Protein AF-A0A8X6X979-F1 (afdb_monomer_lite)

Radius of gyration: 28.85 Å; chains: 1; bounding box: 51×33×83 Å

Sequence (112 aa):
VTVSLEQPQGFAVANDSSSGDICVQPNTSNNIKLQLKATDVGTANITVRAETASSSKVCGNSPVYGSLARDAIKQSFEVEAEGFPNQKVHSILFCPKGDNYKDISRASMKLL

InterPro domains:
  IPR013783 Immunoglobulin-like fold [G3DSA:2.60.40.10] (1-82)
  IPR050473 Alpha-2-macroglobulin/Complement system [PTHR11412] (1-100)

Organism: NCBI:txid2747483

Structure (mmCIF, N/CA/C/O backbone):
data_AF-A0A8X6X979-F1
#
_entry.id   AF-A0A8X6X979-F1
#
loop_
_atom_site.group_PDB
_atom_site.id
_atom_site.type_symbol
_atom_site.label_atom_id
_atom_site.label_alt_id
_atom_site.label_comp_id
_atom_site.label_asym_id
_atom_site.label_entity_id
_atom_site.label_seq_id
_atom_site.pdbx_PDB_ins_code
_atom_site.Cartn_x
_atom_site.Cartn_y
_atom_site.Cartn_z
_atom_site.occupancy
_atom_site.B_iso_or_equiv
_atom_site.auth_seq_id
_atom_site.auth_comp_id
_atom_site.auth_asym_id
_atom_site.auth_atom_id
_atom_site.pdbx_PDB_model_num
ATOM 1 N N . VAL A 1 1 ? -12.324 0.848 15.351 1.00 91.19 1 VAL A N 1
ATOM 2 C CA . VAL A 1 1 ? -12.168 1.528 14.044 1.00 91.19 1 VAL A CA 1
ATOM 3 C C . VAL A 1 1 ? -11.984 0.453 12.999 1.00 91.19 1 VAL A C 1
ATOM 5 O O . VAL A 1 1 ? -11.180 -0.436 13.240 1.00 91.19 1 VAL A O 1
ATOM 8 N N . THR A 1 2 ? -12.731 0.493 11.905 1.00 92.25 2 THR A N 1
ATOM 9 C CA . THR A 1 2 ? -12.529 -0.375 10.742 1.00 92.25 2 THR A CA 1
ATOM 10 C C . THR A 1 2 ? -11.611 0.349 9.775 1.00 92.25 2 THR A C 1
ATOM 12 O O . THR A 1 2 ? -11.881 1.498 9.430 1.00 92.25 2 THR A O 1
ATOM 15 N N . VAL A 1 3 ? -10.530 -0.301 9.351 1.00 92.69 3 VAL A N 1
ATOM 16 C CA . VAL A 1 3 ? -9.648 0.226 8.305 1.00 92.69 3 VAL A CA 1
ATOM 17 C C . VAL A 1 3 ? -9.770 -0.640 7.064 1.00 92.69 3 VAL A C 1
ATOM 19 O O . VAL A 1 3 ? -9.782 -1.866 7.155 1.00 92.69 3 VAL A O 1
ATOM 22 N N . SER A 1 4 ? -9.870 -0.006 5.901 1.00 92.00 4 SER A N 1
ATOM 23 C CA . SER A 1 4 ? -10.010 -0.682 4.615 1.00 92.00 4 SER A CA 1
ATOM 24 C C . SER A 1 4 ? -9.146 -0.020 3.551 1.00 92.00 4 SER A C 1
ATOM 26 O O . SER A 1 4 ? -9.152 1.206 3.411 1.00 92.00 4 SER A O 1
ATOM 28 N N . LEU A 1 5 ? -8.456 -0.844 2.769 1.00 91.69 5 LEU A N 1
ATOM 29 C CA . LEU A 1 5 ? -7.809 -0.432 1.532 1.00 91.69 5 LEU A CA 1
ATOM 30 C C . LEU A 1 5 ? -8.851 -0.441 0.408 1.00 91.69 5 LEU A C 1
ATOM 32 O O . LEU A 1 5 ? -9.452 -1.478 0.127 1.00 91.69 5 LEU A O 1
ATOM 36 N N . GLU A 1 6 ? -9.077 0.707 -0.222 1.00 90.62 6 GLU A N 1
ATOM 37 C CA . GLU A 1 6 ? -9.871 0.773 -1.449 1.00 90.62 6 GLU A CA 1
ATOM 38 C C . GLU A 1 6 ? -9.079 0.113 -2.583 1.00 90.62 6 GLU A C 1
ATOM 40 O O . GLU A 1 6 ? -7.859 0.270 -2.633 1.00 90.62 6 GLU A O 1
ATOM 45 N N . GLN A 1 7 ? -9.753 -0.653 -3.451 1.00 84.19 7 GLN A N 1
ATOM 46 C CA . GLN A 1 7 ? -9.105 -1.494 -4.463 1.00 84.19 7 GLN A CA 1
ATOM 47 C C . GLN A 1 7 ? -8.042 -0.695 -5.244 1.00 84.19 7 GLN A C 1
ATOM 49 O O . GLN A 1 7 ? -8.402 0.203 -6.013 1.00 84.19 7 GLN A O 1
ATOM 54 N N . PRO A 1 8 ? -6.740 -0.981 -5.041 1.00 82.75 8 PRO A N 1
ATOM 55 C CA . PRO A 1 8 ? -5.693 -0.131 -5.579 1.00 82.75 8 PRO A CA 1
ATOM 56 C C . PRO A 1 8 ? -5.493 -0.455 -7.062 1.00 82.75 8 PRO A C 1
ATOM 58 O O . PRO A 1 8 ? -5.185 -1.585 -7.434 1.00 82.75 8 PRO A O 1
ATOM 61 N N . GLN A 1 9 ? -5.683 0.536 -7.930 1.00 85.00 9 GLN A N 1
ATOM 62 C CA . GLN A 1 9 ? -5.363 0.396 -9.352 1.00 85.00 9 GLN A CA 1
ATOM 63 C C . GLN A 1 9 ? -3.840 0.403 -9.523 1.00 85.00 9 GLN A C 1
ATOM 65 O O . GLN A 1 9 ? -3.164 1.229 -8.911 1.00 85.00 9 GLN A O 1
ATOM 70 N N . GLY A 1 10 ? -3.301 -0.511 -10.330 1.00 88.75 10 GLY A N 1
ATOM 71 C CA . GLY A 1 10 ? -1.854 -0.627 -10.540 1.00 88.75 10 GLY A CA 1
ATOM 72 C C . GLY A 1 10 ? -1.093 -1.352 -9.423 1.00 88.75 10 GLY A C 1
ATOM 73 O O . GLY A 1 10 ? 0.137 -1.376 -9.450 1.00 88.75 10 GLY A O 1
ATOM 74 N N . PHE A 1 11 ? -1.788 -1.953 -8.446 1.00 90.50 11 PHE A N 1
ATOM 75 C CA . PHE A 1 11 ? -1.171 -2.776 -7.404 1.00 90.50 11 PHE A CA 1
ATOM 76 C C . PHE A 1 11 ? -1.960 -4.061 -7.133 1.00 90.50 11 PHE A C 1
ATOM 78 O O . PHE A 1 11 ? -3.178 -4.054 -6.978 1.00 90.50 11 PHE A O 1
ATOM 85 N N . ALA A 1 12 ? -1.241 -5.166 -6.965 1.00 90.25 12 ALA A N 1
ATOM 86 C CA . ALA A 1 12 ? -1.736 -6.395 -6.370 1.00 90.25 12 ALA A CA 1
ATOM 87 C C . ALA A 1 12 ? -1.449 -6.402 -4.862 1.00 90.25 12 ALA A C 1
ATOM 89 O O . ALA A 1 12 ? -0.358 -6.048 -4.411 1.00 90.25 12 ALA A O 1
ATOM 90 N N . VAL A 1 13 ? -2.422 -6.843 -4.072 1.00 88.06 13 VAL A N 1
ATOM 91 C CA . VAL A 1 13 ? -2.262 -7.028 -2.627 1.00 88.06 13 VAL A CA 1
ATOM 92 C C . VAL A 1 13 ? -1.475 -8.323 -2.394 1.00 88.06 13 VAL A C 1
ATOM 94 O O . VAL A 1 13 ? -1.913 -9.394 -2.804 1.00 88.06 13 VAL A O 1
ATOM 97 N N . ALA A 1 14 ? -0.271 -8.221 -1.822 1.00 78.94 14 ALA A N 1
ATOM 98 C CA . ALA A 1 14 ? 0.707 -9.317 -1.804 1.00 78.94 14 ALA A CA 1
ATOM 99 C C . ALA A 1 14 ? 0.498 -10.331 -0.665 1.00 78.94 14 ALA A C 1
ATOM 101 O O . ALA A 1 14 ? 0.965 -11.459 -0.761 1.00 78.94 14 ALA A O 1
ATOM 102 N N . ASN A 1 15 ? -0.181 -9.923 0.403 1.00 66.81 15 ASN A N 1
ATOM 103 C CA . ASN A 1 15 ? -0.617 -10.741 1.538 1.00 66.81 15 ASN A CA 1
ATOM 104 C C . ASN A 1 15 ? -1.949 -10.167 2.034 1.00 66.81 15 ASN A C 1
ATOM 106 O O . ASN A 1 15 ? -2.254 -9.038 1.661 1.00 66.81 15 ASN A O 1
ATOM 110 N N . ASP A 1 16 ? -2.697 -10.874 2.891 1.00 61.44 16 ASP A N 1
ATOM 111 C CA . ASP A 1 16 ? -3.878 -10.336 3.593 1.00 61.44 16 ASP A CA 1
ATOM 112 C C . ASP A 1 16 ? -3.480 -9.119 4.445 1.00 61.44 16 ASP A C 1
ATOM 114 O O . ASP A 1 16 ? -3.283 -9.194 5.658 1.00 61.44 16 ASP A O 1
ATOM 118 N N . SER A 1 17 ? -3.291 -7.970 3.804 1.00 56.94 17 SER A N 1
ATOM 119 C CA . SER A 1 17 ? -2.861 -6.733 4.425 1.00 56.94 17 SER A CA 1
ATOM 120 C C . SER A 1 17 ? -4.085 -6.053 5.020 1.00 56.94 17 SER A C 1
ATOM 122 O O . SER A 1 17 ? -4.597 -5.062 4.506 1.00 56.94 17 SER A O 1
ATOM 124 N N . SER A 1 18 ? -4.574 -6.733 6.057 1.00 62.12 18 SER A N 1
ATOM 125 C CA . SER A 1 18 ? -5.453 -6.346 7.151 1.00 62.12 18 SER A CA 1
ATOM 126 C C . SER A 1 18 ? -6.355 -5.146 6.880 1.00 62.12 18 SER A C 1
ATOM 128 O O . SER A 1 18 ? -6.220 -4.098 7.517 1.00 62.12 18 SER A O 1
ATOM 130 N N . SER A 1 19 ? -7.329 -5.326 5.992 1.00 67.31 19 SER A N 1
ATOM 131 C CA . SER A 1 19 ? -8.627 -4.722 6.253 1.00 67.31 19 SER A CA 1
ATOM 132 C C . SER A 1 19 ? -9.181 -5.353 7.530 1.00 67.31 19 SER A C 1
ATOM 134 O O . SER A 1 19 ? -9.150 -6.574 7.699 1.00 67.31 19 SER A O 1
ATOM 136 N N . GLY A 1 20 ? -9.618 -4.536 8.481 1.00 80.56 20 GLY A N 1
ATOM 137 C CA . GLY A 1 20 ? -10.079 -5.084 9.747 1.00 80.56 20 GLY A CA 1
ATOM 138 C C . GLY A 1 20 ? -10.389 -4.062 10.819 1.00 80.56 20 GLY A C 1
ATOM 139 O O . GLY A 1 20 ? -10.036 -2.883 10.737 1.00 80.56 20 GLY A O 1
ATOM 140 N N . ASP A 1 21 ? -11.059 -4.569 11.844 1.00 89.81 21 ASP A N 1
ATOM 141 C CA . ASP A 1 21 ? -11.420 -3.811 13.025 1.00 89.81 21 ASP A CA 1
ATOM 142 C C . ASP A 1 21 ? -10.247 -3.791 14.005 1.00 89.81 21 ASP A C 1
ATOM 144 O O . ASP A 1 21 ? -9.657 -4.819 14.336 1.00 89.81 21 ASP A O 1
ATOM 148 N N . ILE A 1 22 ? -9.921 -2.603 14.498 1.00 90.62 22 ILE A N 1
ATOM 149 C CA . ILE A 1 22 ? -8.851 -2.374 15.462 1.00 90.62 22 ILE A CA 1
ATOM 150 C C . ILE A 1 22 ? -9.406 -1.573 16.635 1.00 90.62 22 ILE A C 1
ATOM 152 O O . ILE A 1 22 ? -10.141 -0.591 16.454 1.00 90.62 22 ILE A O 1
ATOM 156 N N . CYS A 1 23 ? -9.037 -1.988 17.846 1.00 91.31 23 CYS A N 1
ATOM 157 C CA . CYS A 1 23 ? -9.251 -1.189 19.041 1.00 91.31 23 CYS A CA 1
ATOM 158 C C . CYS A 1 23 ? -8.106 -0.186 19.212 1.00 91.31 23 CYS A C 1
ATOM 160 O O . CYS A 1 23 ? -6.939 -0.578 19.228 1.00 91.31 23 CYS A O 1
ATOM 162 N N . VAL A 1 24 ? -8.438 1.097 19.345 1.00 91.38 24 VAL A N 1
ATOM 163 C CA . VAL A 1 24 ? -7.470 2.178 19.574 1.00 91.38 24 VAL A CA 1
ATOM 164 C C . VAL A 1 24 ? -7.794 2.815 20.917 1.00 91.38 24 VAL A C 1
ATOM 166 O O . VAL A 1 24 ? -8.942 3.190 21.160 1.00 91.38 24 VAL A O 1
ATOM 169 N N . GLN A 1 25 ? -6.803 2.903 21.802 1.00 90.75 25 GLN A N 1
ATOM 170 C CA . GLN A 1 25 ? -6.978 3.495 23.126 1.00 90.75 25 GLN A CA 1
ATOM 171 C C . GLN A 1 25 ? -6.837 5.026 23.064 1.00 90.75 25 GLN A C 1
ATOM 173 O O . GLN A 1 25 ? -6.148 5.549 22.180 1.00 90.75 25 GLN A O 1
ATOM 178 N N . PRO A 1 26 ? -7.450 5.774 23.998 1.00 90.06 26 PRO A N 1
ATOM 179 C CA . PRO A 1 26 ? -7.287 7.223 24.060 1.00 90.06 26 PRO A CA 1
ATOM 180 C C . PRO A 1 26 ? -5.811 7.629 24.139 1.00 90.06 26 PRO A C 1
ATOM 182 O O . PRO A 1 26 ? -5.046 7.024 24.885 1.00 90.06 26 PRO A O 1
ATOM 185 N N . ASN A 1 27 ? -5.424 8.669 23.395 1.00 92.50 27 ASN A N 1
ATOM 186 C CA . ASN A 1 27 ? -4.049 9.189 23.329 1.00 92.50 27 ASN A CA 1
ATOM 187 C C . ASN A 1 27 ? -2.995 8.176 22.836 1.00 92.50 27 ASN A C 1
ATOM 189 O O . ASN A 1 27 ? -1.810 8.329 23.124 1.00 92.50 27 ASN A O 1
ATOM 193 N N . THR A 1 28 ? -3.413 7.154 22.086 1.00 93.44 28 THR A N 1
ATOM 194 C CA . THR A 1 28 ? -2.513 6.182 21.447 1.00 93.44 28 THR A CA 1
ATOM 195 C C . THR A 1 28 ? -2.705 6.170 19.933 1.00 93.44 28 THR A C 1
ATOM 197 O O . THR A 1 28 ? -3.674 6.726 19.413 1.00 93.44 28 THR A O 1
ATOM 200 N N . SER A 1 29 ? -1.780 5.531 19.219 1.00 92.19 29 SER A N 1
ATOM 201 C CA . SER A 1 29 ? -1.882 5.293 17.783 1.00 92.19 29 SER A CA 1
ATOM 202 C C . SER A 1 29 ? -1.505 3.854 17.446 1.00 92.19 29 SER A C 1
ATOM 204 O O . SER A 1 29 ? -0.634 3.256 18.079 1.00 92.19 29 SER A O 1
ATOM 206 N N . ASN A 1 30 ? -2.158 3.312 16.418 1.00 90.19 30 ASN A N 1
ATOM 207 C CA . ASN A 1 30 ? -1.873 1.987 15.883 1.00 90.19 30 ASN A CA 1
ATOM 208 C C . ASN A 1 30 ? -1.451 2.126 14.420 1.00 90.19 30 ASN A C 1
ATOM 210 O O . ASN A 1 30 ? -2.043 2.902 13.672 1.00 90.19 30 ASN A O 1
ATOM 214 N N . ASN A 1 31 ? -0.464 1.333 14.008 1.00 89.25 31 ASN A N 1
ATOM 215 C CA . ASN A 1 31 ? 0.028 1.318 12.635 1.00 89.25 31 ASN A CA 1
ATOM 216 C C . ASN A 1 31 ? -0.443 0.052 11.923 1.00 89.25 31 ASN A C 1
ATOM 218 O O . ASN A 1 31 ? -0.295 -1.051 12.450 1.00 89.25 31 ASN A O 1
ATOM 222 N N . ILE A 1 32 ? -0.943 0.211 10.702 1.00 86.38 32 ILE A N 1
ATOM 223 C CA . ILE A 1 32 ? -1.278 -0.900 9.811 1.00 86.38 32 ILE A CA 1
ATOM 224 C C . ILE A 1 32 ? -0.223 -0.970 8.717 1.00 86.38 32 ILE A C 1
ATOM 226 O O . ILE A 1 32 ? 0.130 0.043 8.115 1.00 86.38 32 ILE A O 1
ATOM 230 N N . LYS A 1 33 ? 0.286 -2.175 8.462 1.00 87.31 33 LYS A N 1
ATOM 231 C CA . LYS A 1 33 ? 1.243 -2.422 7.384 1.00 87.31 33 LYS A CA 1
ATOM 232 C C . LYS A 1 33 ? 0.500 -2.947 6.165 1.00 87.31 33 LYS A C 1
ATOM 234 O O . LYS A 1 33 ? -0.205 -3.947 6.255 1.00 87.31 33 LYS A O 1
ATOM 239 N N . LEU A 1 34 ? 0.702 -2.286 5.031 1.00 86.25 34 LEU A N 1
ATOM 240 C CA . LEU A 1 34 ? 0.184 -2.713 3.738 1.00 86.25 34 LEU A CA 1
ATOM 241 C C . LEU A 1 34 ? 1.334 -3.227 2.881 1.00 86.25 34 LEU A C 1
ATOM 243 O O . LEU A 1 34 ? 2.355 -2.553 2.751 1.00 86.25 34 LEU A O 1
ATOM 247 N N . GLN A 1 35 ? 1.175 -4.422 2.315 1.00 89.19 35 GLN A N 1
ATOM 248 C CA . GLN A 1 35 ? 2.158 -4.997 1.406 1.00 89.19 35 GLN A CA 1
ATOM 249 C C . GLN A 1 35 ? 1.539 -5.092 0.018 1.00 89.19 35 GLN A C 1
ATOM 251 O O . GLN A 1 35 ? 0.657 -5.911 -0.237 1.00 89.19 35 GLN A O 1
ATOM 256 N N . LEU A 1 36 ? 2.006 -4.220 -0.866 1.00 89.88 36 LEU A N 1
ATOM 257 C CA . LEU A 1 36 ? 1.472 -4.047 -2.207 1.00 89.88 36 LEU A CA 1
ATOM 258 C C . LEU A 1 36 ? 2.581 -4.310 -3.217 1.00 89.88 36 LEU A C 1
ATOM 260 O O . LEU A 1 36 ? 3.725 -3.905 -3.016 1.00 89.88 36 LEU A O 1
ATOM 264 N N . LYS A 1 37 ? 2.236 -5.001 -4.297 1.00 91.94 37 LYS A N 1
ATOM 265 C CA . LYS A 1 37 ? 3.116 -5.268 -5.428 1.00 91.94 37 LYS A CA 1
ATOM 266 C C . LYS A 1 37 ? 2.602 -4.483 -6.622 1.00 91.94 37 LYS A C 1
ATOM 268 O O . LYS A 1 37 ? 1.474 -4.712 -7.039 1.00 91.94 37 LYS A O 1
ATOM 273 N N . ALA A 1 38 ? 3.407 -3.576 -7.162 1.00 92.88 38 ALA A N 1
ATOM 274 C CA . ALA A 1 38 ? 3.020 -2.838 -8.359 1.00 92.88 38 ALA A CA 1
ATOM 275 C C . ALA A 1 38 ? 2.817 -3.793 -9.549 1.00 92.88 38 ALA A C 1
ATOM 277 O O . ALA A 1 38 ? 3.563 -4.765 -9.701 1.00 92.88 38 ALA A O 1
ATOM 278 N N . THR A 1 39 ? 1.790 -3.533 -10.356 1.00 93.25 39 THR A N 1
ATOM 279 C CA . THR A 1 39 ? 1.470 -4.297 -11.576 1.00 93.25 39 THR A CA 1
ATOM 280 C C . THR A 1 39 ? 1.744 -3.512 -12.848 1.00 93.25 39 THR A C 1
ATOM 282 O O . THR A 1 39 ? 2.001 -4.124 -13.879 1.00 93.25 39 THR A O 1
ATOM 285 N N . ASP A 1 40 ? 1.734 -2.183 -12.763 1.00 92.19 40 ASP A N 1
ATOM 286 C CA . ASP A 1 40 ? 1.866 -1.269 -13.892 1.00 92.19 40 ASP A CA 1
ATOM 287 C C . ASP A 1 40 ? 2.877 -0.165 -13.557 1.00 92.19 40 ASP A C 1
ATOM 289 O O . ASP A 1 40 ? 3.030 0.209 -12.393 1.00 92.19 40 ASP A O 1
ATOM 293 N N . VAL A 1 41 ? 3.569 0.350 -14.576 1.00 94.88 41 VAL A N 1
ATOM 294 C CA . VAL A 1 41 ? 4.480 1.501 -14.453 1.00 94.88 41 VAL A CA 1
ATOM 295 C C . VAL A 1 41 ? 3.724 2.826 -14.583 1.00 94.88 41 VAL A C 1
ATOM 297 O O . VAL A 1 41 ? 2.664 2.892 -15.209 1.00 94.88 41 VAL A O 1
ATOM 300 N N . GLY A 1 42 ? 4.306 3.895 -14.045 1.00 94.31 42 GLY A N 1
ATOM 301 C CA . GLY A 1 42 ? 3.741 5.243 -14.021 1.00 94.31 42 GLY A CA 1
ATOM 302 C C . GLY A 1 42 ? 3.045 5.573 -12.702 1.00 94.31 42 GLY A C 1
ATOM 303 O O . GLY A 1 42 ? 3.286 4.947 -11.669 1.00 94.31 42 GLY A O 1
ATOM 304 N N . THR A 1 43 ? 2.184 6.590 -12.725 1.00 93.81 43 THR A N 1
ATOM 305 C CA . THR A 1 43 ? 1.531 7.093 -11.513 1.00 93.81 43 THR A CA 1
ATOM 306 C C . THR A 1 43 ? 0.327 6.237 -11.116 1.00 93.81 43 THR A C 1
ATOM 308 O O . THR A 1 43 ? -0.635 6.100 -11.873 1.00 93.81 43 THR A O 1
ATOM 311 N N . ALA A 1 44 ? 0.322 5.746 -9.879 1.00 92.06 44 ALA A N 1
ATOM 312 C CA . ALA A 1 44 ? -0.773 4.978 -9.297 1.00 92.06 44 ALA A CA 1
ATOM 313 C C . ALA A 1 44 ? -1.228 5.577 -7.957 1.00 92.06 44 ALA A C 1
ATOM 315 O O . ALA A 1 44 ? -0.454 6.193 -7.227 1.00 92.06 44 ALA A O 1
ATOM 316 N N . ASN A 1 45 ? -2.512 5.421 -7.627 1.00 92.06 45 ASN A N 1
ATOM 317 C CA . ASN A 1 45 ? -3.106 5.992 -6.418 1.00 92.06 45 ASN A CA 1
ATOM 318 C C . ASN A 1 45 ? -3.499 4.899 -5.430 1.00 92.06 45 ASN A C 1
ATOM 320 O O . ASN A 1 45 ? -4.173 3.937 -5.791 1.00 92.06 45 ASN A O 1
ATOM 324 N N . ILE A 1 46 ? -3.173 5.120 -4.163 1.00 92.19 46 ILE A N 1
ATOM 325 C CA . ILE A 1 46 ? -3.571 4.263 -3.050 1.00 92.19 46 ILE A CA 1
ATOM 326 C C . ILE A 1 46 ? -4.506 5.070 -2.160 1.00 92.19 46 ILE A C 1
ATOM 328 O O . ILE A 1 46 ? -4.236 6.234 -1.863 1.00 92.19 46 ILE A O 1
ATOM 332 N N . THR A 1 47 ? -5.636 4.485 -1.766 1.00 93.62 47 THR A N 1
ATOM 333 C CA . THR A 1 47 ? -6.603 5.129 -0.869 1.00 93.62 47 THR A CA 1
ATOM 334 C C . THR A 1 47 ? -6.921 4.212 0.300 1.00 93.62 47 THR A C 1
ATOM 336 O O . THR A 1 47 ? -7.358 3.079 0.115 1.00 93.62 47 THR A O 1
ATOM 339 N N . VAL A 1 48 ? -6.698 4.713 1.511 1.00 93.31 48 VAL A N 1
ATOM 340 C CA . VAL A 1 48 ? -7.001 4.019 2.763 1.00 93.31 48 VAL A CA 1
ATOM 341 C C . VAL A 1 48 ? -8.108 4.780 3.466 1.00 93.31 48 VAL A C 1
ATOM 343 O O . VAL A 1 48 ? -8.041 6.001 3.595 1.00 93.31 48 VAL A O 1
ATOM 346 N N . ARG A 1 49 ? -9.127 4.058 3.924 1.00 94.31 49 ARG A N 1
ATOM 347 C CA . ARG A 1 49 ? -10.251 4.610 4.682 1.00 94.31 49 ARG A CA 1
ATOM 348 C C . ARG A 1 49 ? -10.244 4.045 6.091 1.00 94.31 49 ARG A C 1
ATOM 350 O O . ARG A 1 49 ? -9.955 2.863 6.274 1.00 94.31 49 ARG A O 1
ATOM 357 N N . ALA A 1 50 ? -10.591 4.878 7.060 1.00 93.69 50 ALA A N 1
ATOM 358 C CA . ALA A 1 50 ? -10.785 4.494 8.445 1.00 93.69 50 ALA A CA 1
ATOM 359 C C . ALA A 1 50 ? -12.125 5.043 8.939 1.00 93.69 50 ALA A C 1
ATOM 361 O O . ALA A 1 50 ? -12.419 6.226 8.777 1.00 93.69 50 ALA A O 1
ATOM 362 N N . GLU A 1 51 ? -12.947 4.203 9.557 1.00 93.75 51 GLU A N 1
ATOM 363 C CA . GLU A 1 51 ? -14.224 4.632 10.127 1.00 93.75 51 GLU A CA 1
ATOM 364 C C . GLU A 1 51 ? -14.530 3.977 11.473 1.00 93.75 51 GLU A C 1
ATOM 366 O O . GLU A 1 51 ? -13.920 2.977 11.859 1.00 93.75 51 GLU A O 1
ATOM 371 N N . THR A 1 52 ? -15.466 4.548 12.233 1.00 92.12 52 THR A N 1
ATOM 372 C CA . THR A 1 52 ? -15.990 3.898 13.440 1.00 92.12 52 THR A CA 1
ATOM 373 C C . THR A 1 52 ? -16.497 2.505 13.072 1.00 92.12 52 THR A C 1
ATOM 375 O O . THR A 1 52 ? -17.335 2.357 12.186 1.00 92.12 52 THR A O 1
ATOM 378 N N . ALA A 1 53 ? -15.975 1.485 13.757 1.00 90.38 53 ALA A N 1
ATOM 379 C CA . ALA A 1 53 ? -16.360 0.105 13.495 1.00 90.38 53 ALA A CA 1
ATOM 380 C C . ALA A 1 53 ? -17.806 -0.137 13.931 1.00 90.38 53 ALA A C 1
ATOM 382 O O . ALA A 1 53 ? -18.239 0.374 14.965 1.00 90.38 53 ALA A O 1
ATOM 383 N N . SER A 1 54 ? -18.529 -0.958 13.172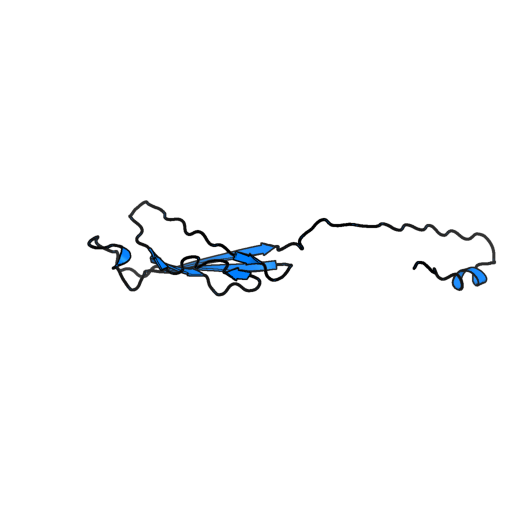 1.00 86.31 54 SER A N 1
ATOM 384 C CA . SER A 1 54 ? -19.881 -1.393 13.538 1.00 86.31 54 SER A CA 1
ATOM 385 C C . SER A 1 54 ? -19.880 -2.353 14.734 1.00 86.31 54 SER A C 1
ATOM 387 O O . SER A 1 54 ? -20.864 -2.428 15.467 1.00 86.31 54 SER A O 1
ATOM 389 N N . SER A 1 55 ? -18.770 -3.064 14.951 1.00 84.81 55 SER A N 1
ATOM 390 C CA . SER A 1 55 ? -18.564 -3.996 16.057 1.00 84.81 55 SER A CA 1
ATOM 391 C C . SER A 1 55 ? -17.517 -3.478 17.042 1.00 84.81 55 SER A C 1
ATOM 393 O O . SER A 1 55 ? -16.438 -3.024 16.663 1.00 84.81 55 SER A O 1
ATOM 395 N N . SER A 1 56 ? -17.802 -3.616 18.336 1.00 85.81 56 SER A N 1
ATOM 396 C CA . SER A 1 56 ? -16.860 -3.337 19.427 1.00 85.81 56 SER A CA 1
ATOM 397 C C . SER A 1 56 ? -16.070 -4.569 19.878 1.00 85.81 56 SER A C 1
ATOM 399 O O . SER A 1 56 ? -15.254 -4.464 20.792 1.00 85.81 56 SER A O 1
ATOM 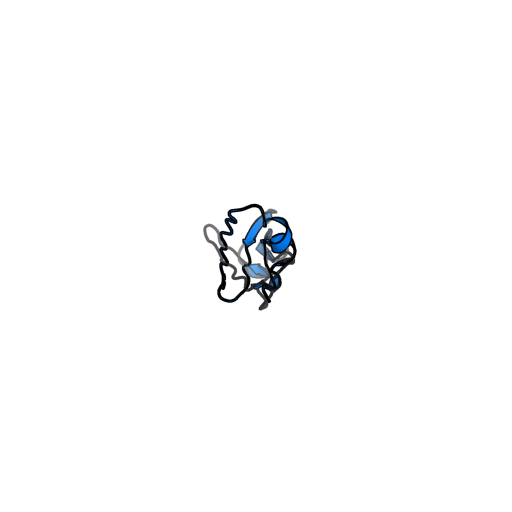401 N N . LYS A 1 57 ? -16.263 -5.738 19.243 1.00 88.56 57 LYS A N 1
ATOM 402 C CA . LYS A 1 57 ? -15.693 -7.022 19.697 1.00 88.56 57 LYS A CA 1
ATOM 403 C C . LYS A 1 57 ? -14.171 -6.981 19.869 1.00 88.56 57 LYS A C 1
ATOM 405 O O . LYS A 1 57 ? -13.642 -7.596 20.790 1.00 88.56 57 LYS A O 1
ATOM 410 N N . VAL A 1 58 ? -13.474 -6.231 19.016 1.00 90.19 58 VAL A N 1
ATOM 411 C CA . VAL A 1 58 ? -12.008 -6.078 19.057 1.00 90.19 58 VAL A CA 1
ATOM 412 C C . VAL A 1 58 ? -11.498 -5.326 20.289 1.00 90.19 58 VAL A C 1
ATOM 414 O O . VAL A 1 58 ? -10.320 -5.427 20.612 1.00 90.19 58 VAL A O 1
ATOM 417 N N . CYS A 1 59 ? -12.371 -4.599 20.989 1.00 90.69 59 CYS A N 1
ATOM 418 C CA . CYS A 1 59 ? -12.068 -3.913 22.245 1.00 90.69 59 CYS A CA 1
ATOM 419 C C . CYS A 1 59 ? -12.425 -4.737 23.497 1.00 90.69 59 CYS A C 1
ATOM 421 O O . CYS A 1 59 ? -12.215 -4.268 24.616 1.00 90.69 59 CYS A O 1
ATOM 423 N N . GLY A 1 60 ? -12.962 -5.954 23.342 1.00 89.25 60 GLY A N 1
ATOM 424 C CA . GLY A 1 60 ? -13.371 -6.797 24.466 1.00 89.25 60 GLY A CA 1
ATOM 425 C C . GLY A 1 60 ? -14.396 -6.103 25.370 1.00 89.25 60 GLY A C 1
ATOM 426 O O . GLY A 1 60 ? -15.429 -5.637 24.898 1.00 89.25 60 GLY A O 1
ATOM 427 N N . ASN A 1 61 ? -14.095 -6.026 26.668 1.00 90.38 61 ASN A N 1
ATOM 428 C CA . ASN A 1 61 ? -14.974 -5.422 27.678 1.00 90.38 61 ASN A CA 1
ATOM 429 C C . ASN A 1 61 ? -14.723 -3.918 27.893 1.00 90.38 61 ASN A C 1
ATOM 431 O O . ASN A 1 61 ? -15.327 -3.321 28.785 1.00 90.38 61 ASN A O 1
ATOM 435 N N . SER A 1 62 ? -13.805 -3.301 27.144 1.00 88.50 62 SER A N 1
ATOM 436 C CA . SER A 1 62 ? -13.532 -1.873 27.293 1.00 88.50 62 SER A CA 1
ATOM 437 C C . SER A 1 62 ? -14.708 -1.032 26.781 1.00 88.50 62 SER A C 1
ATOM 439 O O . SER A 1 62 ? -15.299 -1.371 25.753 1.00 88.50 62 SER A O 1
ATOM 441 N N . PRO A 1 63 ? -15.047 0.083 27.455 1.00 86.69 63 PRO A N 1
ATOM 442 C CA . PRO A 1 63 ? -16.048 1.009 26.944 1.00 86.69 63 PRO A CA 1
ATOM 443 C C . PRO A 1 63 ? -15.582 1.586 25.602 1.00 86.69 63 PRO A C 1
ATOM 445 O O . PRO A 1 63 ? -14.426 1.986 25.457 1.00 86.69 63 PRO A O 1
ATOM 448 N N . VAL A 1 64 ? -16.486 1.631 24.622 1.00 89.00 64 VAL A N 1
ATOM 449 C CA . VAL A 1 64 ? -16.204 2.133 23.271 1.00 89.00 64 VAL A CA 1
ATOM 450 C C . VAL A 1 64 ? -17.005 3.400 23.022 1.00 89.00 64 VAL A C 1
ATOM 452 O O . VAL A 1 64 ? -18.170 3.505 23.405 1.00 89.00 64 VAL A O 1
ATOM 455 N N . TYR A 1 65 ? -16.371 4.374 22.378 1.00 83.06 65 TYR A N 1
ATOM 456 C CA . TYR A 1 65 ? -17.028 5.616 22.006 1.00 83.06 65 TYR A CA 1
ATOM 457 C C . TYR A 1 65 ? -17.971 5.393 20.815 1.00 83.06 65 TYR A C 1
ATOM 459 O O . TYR A 1 65 ? -17.575 4.815 19.806 1.00 83.06 65 TYR A O 1
ATOM 467 N N . GLY A 1 66 ? -19.225 5.836 20.942 1.00 79.25 66 GLY A N 1
ATOM 468 C CA . GLY A 1 66 ? -20.291 5.546 19.975 1.00 79.25 66 GLY A CA 1
ATOM 469 C C . GLY A 1 66 ? -20.460 6.569 18.849 1.00 79.25 66 GLY A C 1
ATOM 470 O O . GLY A 1 66 ? -21.384 6.432 18.051 1.00 79.25 66 GLY A O 1
ATOM 471 N N . SER A 1 67 ? -19.632 7.616 18.780 1.00 85.56 67 SER A N 1
ATOM 472 C CA . SER A 1 67 ? -19.770 8.611 17.714 1.00 85.56 67 SER A CA 1
ATOM 473 C C . SER A 1 67 ? -19.298 8.064 16.370 1.00 85.56 67 SER A C 1
ATOM 475 O O . SER A 1 67 ? -18.290 7.355 16.279 1.00 85.56 67 SER A O 1
ATOM 477 N N . LEU A 1 68 ? -19.949 8.505 15.300 1.00 89.44 68 LEU A N 1
ATOM 478 C CA . LEU A 1 68 ? -19.452 8.290 13.950 1.00 89.44 68 LEU A CA 1
ATOM 479 C C . LEU A 1 68 ? -18.231 9.183 13.692 1.00 89.44 68 LEU A C 1
ATOM 481 O O . LEU A 1 68 ? -18.317 10.404 13.792 1.00 89.44 68 LEU A O 1
ATOM 485 N N . ALA A 1 69 ? -17.114 8.567 13.327 1.00 91.31 69 ALA A N 1
ATOM 486 C CA . ALA A 1 69 ? -15.918 9.217 12.819 1.00 91.31 69 ALA A CA 1
ATOM 487 C C . ALA A 1 69 ? -15.503 8.511 11.527 1.00 91.31 69 ALA A C 1
ATOM 489 O O . ALA A 1 69 ? -15.615 7.288 11.422 1.00 91.31 69 ALA A O 1
ATOM 490 N N . ARG A 1 70 ? -15.070 9.284 10.533 1.00 94.75 70 ARG A N 1
ATOM 491 C CA . ARG A 1 70 ? -14.649 8.793 9.219 1.00 94.75 70 ARG A CA 1
ATOM 492 C C . ARG A 1 70 ? -13.504 9.646 8.716 1.00 94.75 70 ARG A C 1
ATOM 494 O O . ARG A 1 70 ? -13.593 10.868 8.784 1.00 94.75 70 ARG A O 1
ATOM 501 N N . ASP A 1 71 ? -12.482 8.994 8.194 1.00 95.88 71 ASP A N 1
ATOM 502 C CA . ASP A 1 71 ? -11.342 9.640 7.566 1.00 95.88 71 ASP A CA 1
ATOM 503 C C . ASP A 1 71 ? -10.838 8.805 6.383 1.00 95.88 71 ASP A C 1
ATOM 505 O O . ASP A 1 71 ? -11.049 7.589 6.314 1.00 95.88 71 ASP A O 1
ATOM 509 N N . ALA A 1 72 ? -10.198 9.465 5.426 1.00 95.31 72 ALA A N 1
ATOM 510 C CA . ALA A 1 72 ? -9.622 8.822 4.261 1.00 95.31 72 ALA A CA 1
ATOM 511 C C . ALA A 1 72 ? -8.374 9.563 3.790 1.00 95.31 72 ALA A C 1
ATOM 513 O O . ALA A 1 72 ? -8.367 10.784 3.649 1.00 95.31 72 ALA A O 1
ATOM 514 N N . ILE A 1 73 ? -7.339 8.796 3.462 1.00 95.12 73 ILE A N 1
ATOM 515 C CA . ILE A 1 73 ? -6.090 9.312 2.912 1.00 95.12 73 ILE A CA 1
ATOM 516 C C . ILE A 1 73 ? -5.913 8.732 1.518 1.00 95.12 73 ILE A C 1
ATOM 518 O O . ILE A 1 73 ? -5.991 7.518 1.326 1.00 95.12 73 ILE A O 1
ATOM 522 N N . LYS A 1 74 ? -5.639 9.610 0.552 1.00 94.69 74 LYS A N 1
ATOM 523 C CA . LYS A 1 74 ? -5.245 9.247 -0.807 1.00 94.69 74 LYS A CA 1
ATOM 524 C C . LYS A 1 74 ? -3.825 9.727 -1.064 1.00 94.69 74 LYS A C 1
ATOM 526 O O . LYS A 1 74 ? -3.534 10.903 -0.868 1.00 94.69 74 LYS A O 1
ATOM 531 N N . GLN A 1 75 ? -2.972 8.829 -1.540 1.00 94.00 75 GLN A N 1
ATOM 532 C CA . GLN A 1 75 ? -1.587 9.133 -1.875 1.00 94.00 75 GLN A CA 1
ATOM 533 C C . GLN A 1 75 ? -1.228 8.569 -3.251 1.00 94.00 75 GLN A C 1
ATOM 535 O O . GLN A 1 75 ? -1.586 7.436 -3.581 1.00 94.00 75 GLN A O 1
ATOM 540 N N . SER A 1 76 ? -0.531 9.377 -4.048 1.00 93.12 76 SER A N 1
ATOM 541 C CA . SER A 1 76 ? -0.006 8.995 -5.360 1.00 93.12 76 SER A CA 1
ATOM 542 C C . SER A 1 76 ? 1.425 8.479 -5.232 1.00 93.12 76 SER A C 1
ATOM 544 O O . SER A 1 76 ? 2.227 9.047 -4.489 1.00 93.12 76 SER A O 1
ATOM 546 N N . PHE A 1 77 ? 1.736 7.422 -5.971 1.00 93.00 77 PHE A N 1
ATOM 547 C CA . PHE A 1 77 ? 3.051 6.800 -6.056 1.00 93.00 77 PHE A CA 1
ATOM 548 C C . PHE A 1 77 ? 3.476 6.739 -7.519 1.00 93.00 77 PHE A C 1
ATOM 550 O O . PHE A 1 77 ? 2.655 6.433 -8.380 1.00 93.00 77 PHE A O 1
ATOM 557 N N . GLU A 1 78 ? 4.749 7.012 -7.781 1.00 95.56 78 GLU A N 1
ATOM 558 C CA . GLU A 1 78 ? 5.354 6.815 -9.096 1.00 95.56 78 GLU A CA 1
ATOM 559 C C . GLU A 1 78 ? 6.027 5.442 -9.120 1.00 95.56 78 GLU A C 1
ATOM 561 O O . GLU A 1 78 ? 6.894 5.158 -8.289 1.00 95.56 78 GLU A O 1
ATOM 566 N N . VAL A 1 79 ? 5.597 4.577 -10.036 1.00 95.56 79 VAL A N 1
ATOM 567 C CA . VAL A 1 79 ? 6.179 3.251 -10.243 1.00 95.56 79 VAL A CA 1
ATOM 568 C C . VAL A 1 79 ? 7.113 3.307 -11.443 1.00 95.56 79 VAL A C 1
ATOM 570 O O . VAL A 1 79 ? 6.678 3.421 -12.589 1.00 95.56 79 VAL A O 1
ATOM 573 N N . GLU A 1 80 ? 8.408 3.191 -11.183 1.00 94.75 80 GLU A N 1
ATOM 574 C CA . GLU A 1 80 ? 9.414 3.087 -12.235 1.00 94.75 80 GLU A CA 1
ATOM 575 C C . GLU A 1 80 ? 9.537 1.645 -12.741 1.00 94.75 80 GLU A C 1
ATOM 577 O O . GLU A 1 80 ? 9.264 0.679 -12.02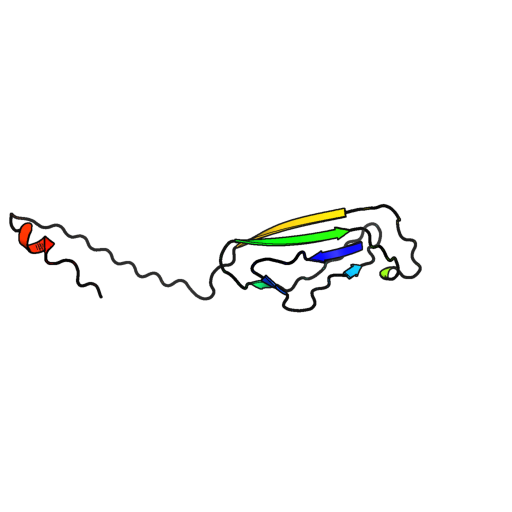2 1.00 94.75 80 GLU A O 1
ATOM 582 N N . ALA A 1 81 ? 9.958 1.497 -13.997 1.00 93.62 81 ALA A N 1
ATOM 583 C CA . ALA A 1 81 ? 10.304 0.191 -14.537 1.00 93.62 81 ALA A CA 1
ATOM 584 C C . ALA A 1 81 ? 11.499 -0.399 -13.773 1.00 93.62 81 ALA A C 1
ATOM 586 O O . ALA A 1 81 ? 12.439 0.310 -13.414 1.00 93.62 81 ALA A O 1
ATOM 587 N N . GLU A 1 82 ? 11.475 -1.711 -13.553 1.00 92.44 82 GLU A N 1
ATOM 588 C CA . GLU A 1 82 ? 12.591 -2.416 -12.929 1.00 92.44 82 GLU A CA 1
ATOM 589 C C . GLU A 1 82 ? 13.853 -2.413 -13.811 1.00 92.44 82 GLU A C 1
ATOM 591 O O . GLU A 1 82 ? 13.795 -2.305 -15.038 1.00 92.44 82 GLU A O 1
ATOM 596 N N . GLY A 1 83 ? 15.015 -2.576 -13.176 1.00 93.44 83 GLY A N 1
ATOM 597 C CA . GLY A 1 83 ? 16.311 -2.625 -13.853 1.00 93.44 83 GLY A CA 1
ATOM 598 C C . GLY A 1 83 ? 17.037 -1.280 -13.896 1.00 93.44 83 GLY A C 1
ATOM 599 O O . GLY A 1 83 ? 16.755 -0.373 -13.119 1.00 93.44 83 GLY A O 1
ATOM 600 N N . PHE A 1 84 ? 18.035 -1.180 -14.778 1.00 94.25 84 PHE A N 1
ATOM 601 C CA . PHE A 1 84 ? 18.877 0.009 -14.918 1.00 94.25 84 PHE A CA 1
ATOM 602 C C . PHE A 1 84 ? 18.721 0.614 -16.316 1.00 94.25 84 PHE A C 1
ATOM 604 O O . PHE A 1 84 ? 18.853 -0.117 -17.305 1.00 94.25 84 PHE A O 1
ATOM 611 N N . PRO A 1 85 ? 18.491 1.935 -16.435 1.00 91.69 85 PRO A N 1
ATOM 612 C CA . PRO A 1 85 ? 18.371 2.574 -17.735 1.00 91.69 85 PRO A CA 1
ATOM 613 C C . PRO A 1 85 ? 19.706 2.503 -18.484 1.00 91.69 85 PRO A C 1
ATOM 615 O O . PRO A 1 85 ? 20.756 2.882 -17.964 1.00 91.69 85 PRO A O 1
ATOM 618 N N . ASN A 1 86 ? 19.667 2.038 -19.733 1.00 93.19 86 ASN A N 1
ATOM 619 C CA . ASN A 1 86 ? 20.810 2.076 -20.639 1.00 93.19 86 ASN A CA 1
ATOM 620 C C . ASN A 1 86 ? 20.504 3.036 -21.788 1.00 93.19 86 ASN A C 1
ATOM 622 O O . ASN A 1 86 ? 19.667 2.746 -22.642 1.00 93.19 86 ASN A O 1
ATOM 626 N N . GLN A 1 87 ? 21.184 4.180 -21.803 1.00 93.44 87 GLN A N 1
ATOM 627 C CA . G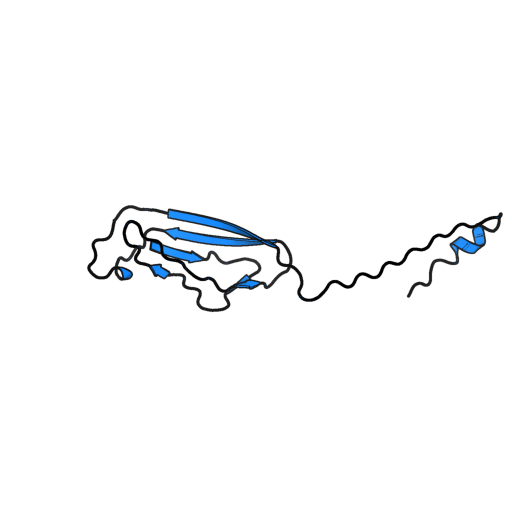LN A 1 87 ? 21.021 5.182 -22.847 1.00 93.44 87 GLN A CA 1
ATOM 628 C C . GLN A 1 87 ? 22.231 5.174 -23.780 1.00 93.44 87 GLN A C 1
ATOM 630 O O . GLN A 1 87 ? 23.364 5.400 -23.356 1.00 93.44 87 GLN A O 1
ATOM 635 N N . LYS A 1 88 ? 21.983 4.957 -25.074 1.00 93.62 88 LYS A N 1
ATOM 636 C CA . LYS A 1 88 ? 22.984 5.124 -26.133 1.00 93.62 88 LYS A CA 1
ATOM 637 C C . LYS A 1 88 ? 22.734 6.442 -26.846 1.00 93.62 88 LYS A C 1
ATOM 639 O O . LYS A 1 88 ? 21.640 6.677 -27.352 1.00 93.62 88 LYS A O 1
ATOM 644 N N . VAL A 1 89 ? 23.749 7.298 -26.876 1.00 93.12 89 VAL A N 1
ATOM 645 C CA . VAL A 1 89 ? 23.679 8.596 -27.548 1.00 93.12 89 VAL A CA 1
ATOM 646 C C . VAL A 1 89 ? 24.412 8.503 -28.879 1.00 93.12 89 VAL A C 1
ATOM 648 O O . VAL A 1 89 ? 25.600 8.191 -28.920 1.00 93.12 89 VAL A O 1
ATOM 651 N N . HIS A 1 90 ? 23.703 8.804 -29.965 1.00 90.94 90 HIS A N 1
ATOM 652 C CA . HIS A 1 90 ? 24.277 8.925 -31.300 1.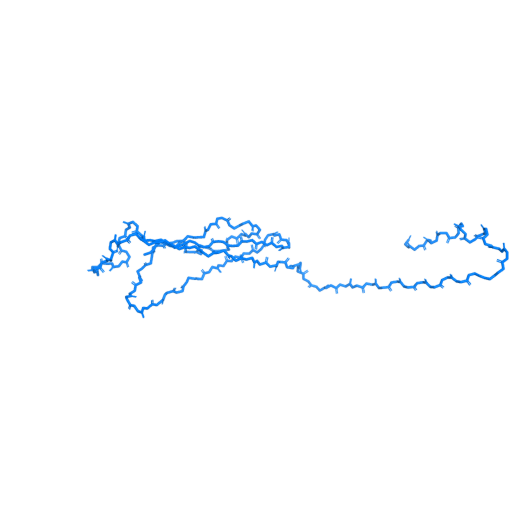00 90.94 90 HIS A CA 1
ATOM 653 C C . HIS A 1 90 ? 24.233 10.394 -31.722 1.00 90.94 90 HIS A C 1
ATOM 655 O O . HIS A 1 90 ? 23.156 10.950 -31.915 1.00 90.94 90 HIS A O 1
ATOM 661 N N . SER A 1 91 ? 25.404 11.021 -31.846 1.00 89.06 91 SER A N 1
ATOM 662 C CA . SER A 1 91 ? 25.538 12.401 -32.320 1.00 89.06 91 SER A CA 1
ATOM 663 C C . SER A 1 91 ? 26.296 12.411 -33.641 1.00 89.06 91 SER A C 1
ATOM 665 O O . SER A 1 91 ? 27.400 11.871 -33.727 1.00 89.06 91 SER A O 1
ATOM 667 N N . ILE A 1 92 ? 25.691 12.993 -34.677 1.00 86.00 92 ILE A N 1
ATOM 668 C CA . ILE A 1 92 ? 26.279 13.106 -36.014 1.00 86.00 92 ILE A CA 1
ATOM 669 C C . ILE A 1 92 ? 26.219 14.575 -36.422 1.00 86.00 92 ILE A C 1
ATOM 671 O O . ILE A 1 92 ? 25.137 15.144 -36.541 1.00 86.00 92 ILE A O 1
ATOM 675 N N . LEU A 1 93 ? 27.385 15.176 -36.663 1.00 82.88 93 LEU A N 1
ATOM 676 C CA . LEU A 1 93 ? 27.496 16.486 -37.295 1.00 82.88 93 LEU A CA 1
ATOM 677 C C . LEU A 1 93 ? 27.864 16.285 -38.762 1.00 82.88 93 LEU A C 1
ATOM 679 O O . LEU A 1 93 ? 28.963 15.827 -39.074 1.00 82.88 93 LEU A O 1
ATOM 683 N N . PHE A 1 94 ? 26.946 16.635 -39.658 1.00 79.69 94 PHE A N 1
ATOM 684 C CA . PHE A 1 94 ? 27.169 16.552 -41.093 1.00 79.69 94 PHE A CA 1
ATOM 685 C C . PHE A 1 94 ? 27.210 17.956 -41.711 1.00 79.69 94 PHE A C 1
ATOM 687 O O . PHE A 1 94 ? 26.189 18.636 -41.786 1.00 79.69 94 PHE A O 1
ATOM 694 N N . CYS A 1 95 ? 28.396 18.383 -42.159 1.00 74.75 95 CYS A N 1
ATOM 695 C CA . CYS A 1 95 ? 28.632 19.697 -42.767 1.00 74.75 95 CYS A CA 1
ATOM 696 C C . CYS A 1 95 ? 29.212 19.534 -44.183 1.00 74.75 95 CYS A C 1
ATOM 698 O O . CYS A 1 95 ? 30.438 19.543 -44.341 1.00 74.75 95 CYS A O 1
ATOM 700 N N . PRO A 1 96 ? 28.376 19.368 -45.222 1.00 74.06 96 PRO A N 1
ATOM 701 C CA . PRO A 1 96 ? 28.874 19.273 -46.586 1.00 74.06 96 PRO A CA 1
ATOM 702 C C . PRO A 1 96 ? 29.412 20.631 -47.059 1.00 74.06 96 PRO A C 1
ATOM 704 O O . PRO A 1 96 ? 28.834 21.676 -46.762 1.00 74.06 96 PRO A O 1
ATOM 707 N N . LYS A 1 97 ? 30.506 20.620 -47.829 1.00 72.31 97 LYS A N 1
ATOM 708 C CA . LYS A 1 97 ? 30.995 21.780 -48.591 1.00 72.31 97 LYS A CA 1
ATOM 709 C C . LYS A 1 97 ? 31.028 21.440 -50.084 1.00 72.31 97 LYS A C 1
ATOM 711 O O . LYS A 1 97 ? 31.560 20.397 -50.452 1.00 72.31 97 LYS A O 1
ATOM 716 N N . GLY A 1 98 ? 30.510 22.345 -50.918 1.00 66.38 98 GLY A N 1
ATOM 717 C CA . GLY A 1 98 ? 30.480 22.243 -52.387 1.00 66.38 98 GLY A CA 1
ATOM 718 C C . GLY A 1 98 ? 29.103 21.896 -52.976 1.00 66.38 98 GLY A C 1
ATOM 719 O O . GLY A 1 98 ? 28.187 21.518 -52.248 1.00 66.38 98 GLY A O 1
ATOM 720 N N . ASP A 1 99 ? 28.972 21.999 -54.304 1.00 61.00 99 ASP A N 1
ATOM 721 C CA . ASP A 1 99 ? 27.712 21.835 -55.062 1.00 61.00 99 ASP A CA 1
ATOM 722 C C . ASP A 1 99 ? 27.188 20.383 -55.150 1.00 61.00 99 ASP A C 1
ATOM 724 O O . ASP A 1 99 ? 26.109 20.130 -55.690 1.00 61.00 99 ASP A O 1
ATOM 728 N N . ASN A 1 100 ? 27.884 19.412 -54.548 1.00 58.94 100 ASN A N 1
ATOM 729 C CA . ASN A 1 100 ? 27.476 17.999 -54.500 1.00 58.94 100 ASN A CA 1
ATOM 730 C C . ASN A 1 100 ? 26.401 17.715 -53.428 1.00 58.94 100 ASN A C 1
ATOM 732 O O . ASN A 1 100 ? 26.335 16.629 -52.857 1.00 58.94 100 ASN A O 1
ATOM 736 N N . TYR A 1 101 ? 25.528 18.687 -53.152 1.00 56.19 101 TYR A N 1
ATOM 737 C CA . TYR A 1 101 ? 24.423 18.570 -52.195 1.00 56.19 101 TYR A CA 1
ATOM 738 C C . TYR A 1 101 ? 23.393 17.496 -52.605 1.00 56.19 101 TYR A C 1
ATOM 740 O O . TYR A 1 101 ? 22.721 16.910 -51.758 1.00 56.19 101 TYR A O 1
ATOM 748 N N . LYS A 1 102 ? 23.282 17.200 -53.909 1.00 55.22 102 LYS A N 1
ATOM 749 C CA . LYS A 1 102 ? 22.275 16.276 -54.459 1.00 55.22 102 LYS A CA 1
ATOM 750 C C . LYS A 1 102 ? 22.609 14.787 -54.309 1.00 55.22 102 LYS A C 1
ATOM 752 O O . LYS A 1 102 ? 21.678 13.988 -54.301 1.00 55.22 102 LYS A O 1
ATOM 757 N N . ASP A 1 103 ? 23.878 14.412 -54.145 1.00 55.56 103 ASP A N 1
ATOM 758 C CA . ASP A 1 103 ? 24.266 13.000 -53.964 1.00 55.56 103 ASP A CA 1
ATOM 759 C C . ASP A 1 103 ? 24.144 12.527 -52.510 1.00 55.56 103 ASP A C 1
ATOM 761 O O . ASP A 1 103 ? 24.028 11.334 -52.231 1.00 55.56 103 ASP A O 1
ATOM 765 N N . ILE A 1 104 ? 24.100 13.465 -51.565 1.00 54.78 104 ILE A N 1
ATOM 766 C CA . ILE A 1 104 ? 24.129 13.164 -50.133 1.00 54.78 104 ILE A CA 1
ATOM 767 C C . ILE A 1 104 ? 22.719 12.906 -49.583 1.00 54.78 104 ILE A C 1
ATOM 769 O O . ILE A 1 104 ? 22.553 12.108 -48.665 1.00 54.78 104 ILE A O 1
ATOM 773 N N . SER A 1 105 ? 21.675 13.487 -50.185 1.00 53.34 105 SER A N 1
ATOM 774 C CA . SER A 1 105 ? 20.282 13.209 -49.796 1.00 53.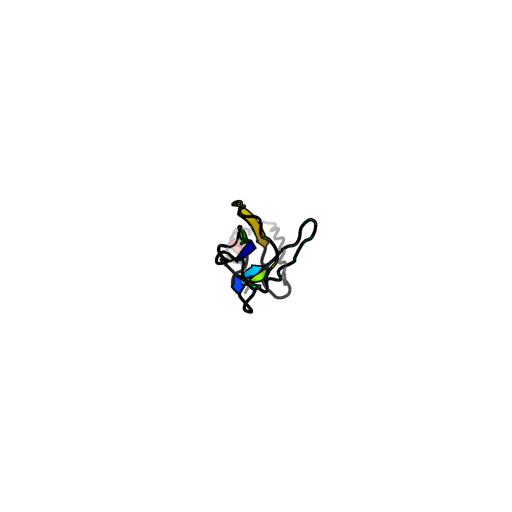34 105 SER A CA 1
ATOM 775 C C . SER A 1 105 ? 19.869 11.746 -50.036 1.00 53.34 105 SER A C 1
ATOM 777 O O . SER A 1 105 ? 18.937 11.257 -49.396 1.00 53.34 105 SER A O 1
ATOM 779 N N . ARG A 1 106 ? 20.591 11.013 -50.901 1.00 50.53 106 ARG A N 1
ATOM 780 C CA . ARG A 1 106 ? 20.413 9.564 -51.116 1.00 50.53 106 ARG A CA 1
ATOM 781 C C . ARG A 1 106 ? 21.180 8.689 -50.132 1.00 50.53 106 ARG A C 1
ATOM 783 O O . ARG A 1 106 ? 20.761 7.558 -49.901 1.00 50.53 106 ARG A O 1
ATOM 790 N N . ALA A 1 107 ? 22.232 9.201 -49.497 1.00 51.31 107 ALA A N 1
ATOM 791 C CA . ALA A 1 107 ? 22.897 8.536 -48.380 1.00 51.31 107 ALA A CA 1
ATOM 792 C C . ALA A 1 107 ? 22.121 8.792 -47.080 1.00 51.31 107 ALA A C 1
ATOM 794 O O . ALA A 1 107 ? 22.677 9.187 -46.058 1.00 51.31 107 ALA A O 1
ATOM 795 N N . SER A 1 108 ? 20.806 8.568 -47.120 1.00 52.81 108 SER A N 1
ATOM 796 C CA . SER A 1 108 ? 20.020 8.391 -45.909 1.00 52.81 108 SER A CA 1
ATOM 797 C C . SER A 1 108 ? 20.515 7.110 -45.245 1.00 52.81 108 SER A C 1
ATOM 799 O O . SER A 1 108 ? 20.098 6.007 -45.577 1.00 52.81 108 SER A O 1
ATOM 801 N N . MET A 1 109 ? 21.514 7.282 -44.382 1.00 53.12 109 MET A N 1
ATOM 802 C CA . MET A 1 109 ? 21.520 6.723 -43.042 1.00 53.12 109 MET A CA 1
ATOM 803 C C . MET A 1 109 ? 21.000 5.279 -42.980 1.00 53.12 109 MET A C 1
ATOM 805 O O . MET A 1 109 ? 19.941 5.008 -42.426 1.00 53.12 109 MET A O 1
ATOM 809 N N . LYS A 1 110 ? 21.790 4.335 -43.505 1.00 48.47 110 LYS A N 1
ATOM 810 C CA . LYS A 1 110 ? 21.761 2.952 -43.012 1.00 48.47 110 LYS A CA 1
ATOM 811 C C . LYS A 1 110 ? 22.434 2.949 -41.637 1.00 48.47 110 LYS A C 1
ATOM 813 O O . LYS A 1 110 ? 23.613 2.638 -41.501 1.00 48.47 110 LYS A O 1
ATOM 818 N N . LEU A 1 111 ? 21.708 3.429 -40.634 1.00 53.12 111 LEU A N 1
ATOM 819 C CA . LEU A 1 111 ? 21.996 3.141 -39.237 1.00 53.12 111 LEU A CA 1
ATOM 820 C C . LEU A 1 111 ? 20.962 2.103 -38.810 1.00 53.12 111 LEU A C 1
ATOM 822 O O . LEU A 1 111 ? 19.779 2.430 -38.743 1.00 53.12 111 LEU A O 1
ATOM 826 N N . LEU A 1 112 ? 21.480 0.897 -38.540 1.00 43.03 112 LEU A N 1
ATOM 827 C CA . LEU A 1 112 ? 20.826 -0.411 -38.353 1.00 43.03 112 LEU A CA 1
ATOM 828 C C . LEU A 1 112 ? 20.674 -1.227 -39.646 1.00 43.03 112 LEU A C 1
ATOM 830 O O . LEU A 1 112 ? 19.903 -0.839 -40.549 1.00 43.03 112 LEU A O 1
#

pLDDT: mean 83.91, std 13.8, range [43.03, 95.88]

Foldseek 3Di:
DFKDKDDWPQKDFPDPQDRDDADDDPPGDDDGDTDIDGDDAAKTKIKMKDWDDPDPVNVPPDDDDDDTDIDMDMDMDGHDDDDDDDDDDDDDDDDDDDPVPPVVVVVPDPPD

Secondary structure (DSSP, 8-state):
-EEEE---TTEEE-S----EE----TT--------EEE-SSEEEEEEEEEE--S--GGGTTS----S--EEEEEEEEEEPPSS--------------SSTHHHHTT------